Protein AF-A0A1Y3Q955-F1 (afdb_monomer_lite)

pLDDT: mean 85.43, std 15.64, range [42.66, 98.44]

Sequence (142 aa):
MGFGDDRQAALDRWVGLYRDLLNISRRMLDTAQTCPDADQLLEAMGPALSDWRRVRDQITVLEQTLRAEWGVEKATELFRLHILSILQDVQDNLSRSSAIMQTRLSETGRSIQSARDRRQATKAYSALEQDWHEAHFFDEKK

Foldseek 3Di:
DPPVVVVVVLLVVLLVLLVQLLVLLQQLLVLLVPPPALVVSVVSNVVSVVSNVVSVVVNVVSLVVCCVVVNPVVSVVSCVVRRPVSVVSSVVSNVNSVVSSVVRVVVVVVVVVVVVVVVVVVVVVVVVVVVVVPPPPPDDDD

Radius of gyration: 29.37 Å; chains: 1; bounding box: 86×24×86 Å

Structure (mmCIF, N/CA/C/O backbone):
data_AF-A0A1Y3Q955-F1
#
_entry.id   AF-A0A1Y3Q955-F1
#
loop_
_atom_site.group_PDB
_atom_site.id
_atom_site.type_symbol
_atom_site.label_atom_id
_atom_site.label_alt_id
_atom_site.label_comp_id
_atom_site.label_asym_id
_atom_site.label_entity_id
_atom_site.label_seq_id
_atom_site.pdbx_PDB_ins_code
_atom_site.Cartn_x
_atom_site.Cartn_y
_atom_site.Cartn_z
_atom_site.occupancy
_atom_site.B_iso_or_equiv
_atom_site.auth_seq_id
_atom_site.auth_comp_id
_atom_site.auth_asym_id
_atom_site.auth_atom_id
_atom_site.pdbx_PDB_model_num
ATOM 1 N N . MET A 1 1 ? -28.031 3.948 25.484 1.00 43.66 1 MET A N 1
ATOM 2 C CA . MET A 1 1 ? -27.248 2.778 25.030 1.00 43.66 1 MET A CA 1
ATOM 3 C C . MET A 1 1 ? -26.685 3.079 23.638 1.00 43.66 1 MET A C 1
ATOM 5 O O . MET A 1 1 ? -27.299 2.670 22.673 1.00 43.66 1 MET A O 1
ATOM 9 N N . GLY A 1 2 ? -25.594 3.854 23.521 1.00 54.25 2 GLY A N 1
ATOM 10 C CA . GLY A 1 2 ? -25.044 4.280 22.211 1.00 54.25 2 GLY A CA 1
ATOM 11 C C . GLY A 1 2 ? -23.531 4.079 22.027 1.00 54.25 2 GLY A C 1
ATOM 12 O O . GLY A 1 2 ? -23.030 4.162 20.920 1.00 54.25 2 GLY A O 1
ATOM 13 N N . PHE A 1 3 ? -22.793 3.737 23.088 1.00 55.91 3 PHE A N 1
ATOM 14 C CA . PHE A 1 3 ? -21.326 3.650 23.044 1.00 55.91 3 PHE A CA 1
ATOM 15 C C . PHE A 1 3 ? -20.762 2.423 22.301 1.00 55.91 3 PHE A C 1
ATOM 17 O O . PHE A 1 3 ? -19.572 2.396 21.996 1.00 55.91 3 PHE A O 1
ATOM 24 N N . GLY A 1 4 ? -21.575 1.389 22.060 1.00 66.44 4 GLY A N 1
ATOM 25 C CA . GLY A 1 4 ? -21.150 0.182 21.340 1.00 66.44 4 GLY A CA 1
ATOM 26 C C . GLY A 1 4 ? -21.099 0.388 19.826 1.00 66.44 4 GLY A C 1
ATOM 27 O O . GLY A 1 4 ? -20.1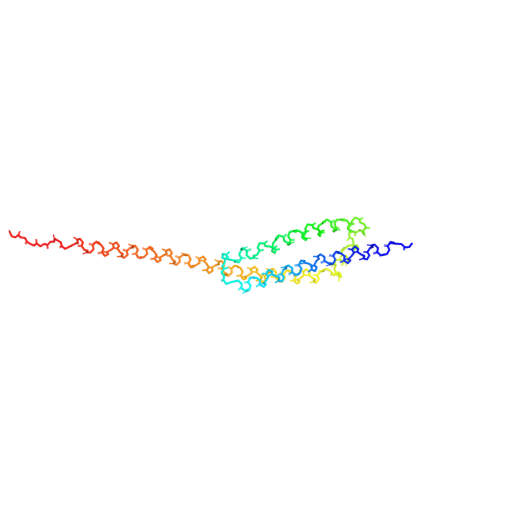12 0.013 19.195 1.00 66.44 4 GLY A O 1
ATOM 28 N N . ASP A 1 5 ? -22.118 1.049 19.273 1.00 80.12 5 ASP A N 1
ATOM 29 C CA . ASP A 1 5 ? -22.253 1.267 17.829 1.00 80.12 5 ASP A CA 1
ATOM 30 C C . ASP A 1 5 ? -21.203 2.251 17.300 1.00 80.12 5 ASP A C 1
ATOM 32 O O . ASP A 1 5 ? -20.590 1.992 16.266 1.00 80.12 5 ASP A O 1
ATO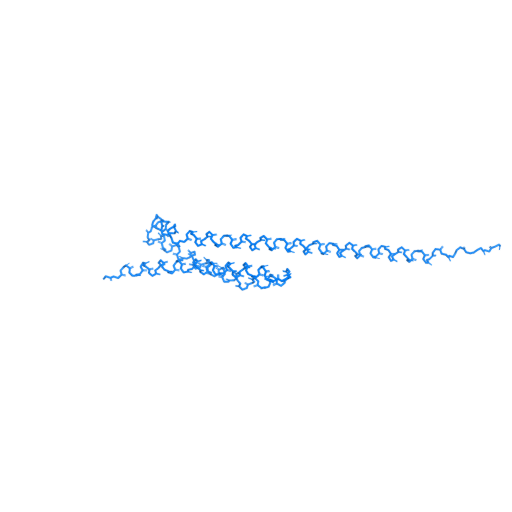M 36 N N . ASP A 1 6 ? -20.900 3.316 18.050 1.00 85.31 6 ASP A N 1
ATOM 37 C CA . ASP A 1 6 ? -19.884 4.303 17.654 1.00 85.31 6 ASP A CA 1
ATOM 38 C C . ASP A 1 6 ? -18.477 3.688 17.576 1.00 85.31 6 ASP A C 1
ATOM 40 O O . ASP A 1 6 ? -17.698 3.980 16.665 1.00 85.31 6 ASP A O 1
ATOM 44 N N . ARG A 1 7 ? -18.148 2.783 18.509 1.00 87.31 7 ARG A N 1
ATOM 45 C CA . ARG A 1 7 ? -16.849 2.092 18.523 1.00 87.31 7 ARG A CA 1
ATOM 46 C C . ARG A 1 7 ? -16.727 1.087 17.387 1.00 87.31 7 ARG A C 1
ATOM 48 O O . ARG A 1 7 ? -15.663 0.999 16.776 1.00 87.31 7 ARG A O 1
ATOM 55 N N . GLN A 1 8 ? -17.802 0.360 17.090 1.00 91.62 8 GLN A N 1
ATOM 56 C CA . GLN A 1 8 ? -17.819 -0.559 15.958 1.00 91.62 8 GLN A CA 1
ATOM 57 C C . GLN A 1 8 ? -17.689 0.204 14.635 1.00 91.62 8 GLN A C 1
ATOM 59 O O . GLN A 1 8 ? -16.850 -0.153 13.813 1.00 91.62 8 GLN A O 1
ATOM 64 N N . ALA A 1 9 ? -18.416 1.313 14.469 1.00 93.69 9 ALA A N 1
ATOM 65 C CA . ALA A 1 9 ? -18.310 2.162 13.285 1.00 93.69 9 ALA A CA 1
ATOM 66 C C . ALA A 1 9 ? -16.891 2.730 13.096 1.00 93.69 9 ALA A C 1
ATOM 68 O O . ALA A 1 9 ? -16.379 2.782 11.974 1.00 93.69 9 ALA A O 1
ATOM 69 N N . ALA A 1 10 ? -16.222 3.126 14.183 1.00 93.38 10 ALA A N 1
ATOM 70 C CA . ALA A 1 10 ? -14.843 3.600 14.130 1.00 93.38 10 ALA A CA 1
ATOM 71 C C . ALA A 1 10 ? -13.849 2.482 13.755 1.00 93.38 10 ALA A C 1
ATOM 73 O O . ALA A 1 10 ? -12.940 2.722 12.955 1.00 93.38 10 ALA A O 1
ATOM 74 N N . LEU A 1 11 ? -14.044 1.258 14.263 1.00 95.06 11 LEU A N 1
ATOM 75 C CA . LEU A 1 11 ? -13.249 0.088 13.873 1.00 95.06 11 LEU A CA 1
ATOM 76 C C . LEU A 1 11 ? -13.462 -0.268 12.397 1.00 95.06 11 LEU A C 1
ATOM 78 O O . LEU A 1 11 ? -12.488 -0.454 11.669 1.00 95.06 11 LEU A O 1
ATOM 82 N N . ASP A 1 12 ? -14.711 -0.303 11.934 1.00 96.81 12 ASP A N 1
ATOM 83 C CA . ASP A 1 12 ? -15.045 -0.605 10.540 1.00 96.81 12 ASP A CA 1
ATOM 84 C C . ASP A 1 12 ? -14.442 0.432 9.590 1.00 96.81 12 ASP A C 1
ATOM 86 O O . ASP A 1 12 ? -13.875 0.079 8.553 1.00 96.81 12 ASP A O 1
ATOM 90 N N . ARG A 1 13 ? -14.483 1.715 9.974 1.00 97.00 13 ARG A N 1
ATOM 91 C CA . ARG A 1 13 ? -13.814 2.790 9.236 1.00 97.00 13 ARG A CA 1
ATOM 92 C C . ARG A 1 13 ? -12.302 2.590 9.197 1.00 97.00 13 ARG A C 1
ATOM 94 O O . ARG A 1 13 ? -11.700 2.758 8.138 1.00 97.00 13 ARG A O 1
ATOM 101 N N . TRP A 1 14 ? -11.685 2.231 10.320 1.00 97.06 14 TRP A N 1
ATOM 102 C CA . TRP A 1 14 ? -10.243 2.007 10.397 1.00 97.06 14 TRP A CA 1
ATOM 103 C C . TRP A 1 14 ? -9.800 0.852 9.499 1.00 97.06 14 TRP A C 1
ATOM 105 O O . TRP A 1 14 ? -8.905 1.022 8.673 1.00 97.06 14 TRP A O 1
ATOM 115 N N . VAL A 1 15 ? -10.496 -0.284 9.572 1.00 97.94 15 VAL A N 1
ATOM 116 C CA . VAL A 1 15 ? -10.271 -1.437 8.690 1.00 97.94 15 VAL A CA 1
ATOM 117 C C . VAL A 1 15 ? -10.526 -1.069 7.225 1.00 97.94 15 VAL A C 1
ATOM 119 O O . VAL A 1 15 ? -9.762 -1.476 6.348 1.00 97.94 15 VAL A O 1
ATOM 122 N N . GLY A 1 16 ? -11.563 -0.275 6.949 1.00 98.19 16 GLY A N 1
ATOM 123 C CA . GLY A 1 16 ? -11.884 0.231 5.615 1.00 98.19 16 GLY A CA 1
ATOM 124 C C . GLY A 1 16 ? -10.719 0.980 4.971 1.00 98.19 16 GLY A C 1
ATOM 125 O O . GLY A 1 16 ? -10.346 0.665 3.845 1.00 98.19 16 GLY A O 1
ATOM 126 N N . LEU A 1 17 ? -10.059 1.874 5.712 1.00 98.38 17 LEU A N 1
ATOM 127 C CA . LEU A 1 17 ? -8.900 2.611 5.199 1.00 98.38 17 LEU A CA 1
ATOM 128 C C . LEU A 1 17 ? -7.720 1.693 4.841 1.00 98.38 17 LEU A C 1
ATOM 130 O O . LEU A 1 17 ? -7.040 1.912 3.839 1.00 98.38 17 LEU A O 1
ATOM 134 N N . TYR A 1 18 ? -7.480 0.631 5.613 1.00 98.31 18 TYR A N 1
ATOM 135 C CA . TYR A 1 18 ? -6.451 -0.354 5.259 1.00 98.31 18 TYR A CA 1
ATOM 136 C C . TYR A 1 18 ? -6.832 -1.188 4.035 1.00 98.31 18 TYR A C 1
ATOM 138 O O . TYR A 1 18 ? -5.969 -1.511 3.218 1.00 98.31 18 TYR A O 1
ATOM 146 N N . ARG A 1 19 ? -8.120 -1.501 3.854 1.00 98.44 19 ARG A N 1
ATOM 147 C CA . ARG A 1 19 ? -8.609 -2.133 2.617 1.00 98.44 19 ARG A CA 1
ATOM 148 C C . ARG A 1 19 ? -8.453 -1.208 1.412 1.00 98.44 19 ARG A C 1
ATOM 150 O O . ARG A 1 19 ? -8.102 -1.686 0.335 1.00 98.44 19 ARG A O 1
ATOM 157 N N . ASP A 1 20 ? -8.636 0.096 1.592 1.00 98.31 20 ASP A N 1
ATOM 158 C CA . ASP A 1 20 ? -8.371 1.079 0.543 1.00 98.31 20 ASP A CA 1
ATOM 159 C C . ASP A 1 20 ? -6.883 1.097 0.170 1.00 98.31 20 ASP A C 1
ATOM 161 O O . ASP A 1 20 ? -6.564 1.028 -1.017 1.00 98.31 20 ASP A O 1
ATOM 165 N N . LEU A 1 21 ? -5.962 1.072 1.146 1.00 97.88 21 LEU A N 1
ATOM 166 C CA . LEU A 1 21 ? -4.526 0.903 0.864 1.00 97.88 21 LEU A CA 1
ATOM 167 C C . LEU A 1 21 ? -4.232 -0.390 0.099 1.00 97.88 21 LEU A C 1
ATOM 169 O O . LEU A 1 21 ? -3.450 -0.372 -0.854 1.00 97.88 21 LEU A O 1
ATOM 173 N N . LEU A 1 22 ? -4.870 -1.501 0.472 1.00 98.19 22 LEU A N 1
ATOM 174 C CA . LEU A 1 22 ? -4.730 -2.767 -0.247 1.00 98.19 22 LEU A CA 1
ATOM 175 C C . LEU A 1 22 ? -5.174 -2.633 -1.704 1.00 98.19 22 LEU A C 1
ATOM 177 O O . LEU A 1 22 ? -4.424 -3.005 -2.606 1.00 98.19 22 LEU A O 1
ATOM 181 N N . ASN A 1 23 ? -6.334 -2.034 -1.956 1.00 98.06 23 ASN A N 1
ATOM 182 C CA . ASN A 1 23 ? -6.814 -1.790 -3.313 1.00 98.06 23 ASN A CA 1
ATOM 183 C C . ASN A 1 23 ? -5.866 -0.879 -4.101 1.00 98.06 23 ASN A C 1
ATOM 185 O O . ASN A 1 23 ? -5.563 -1.162 -5.260 1.00 98.06 23 ASN A O 1
ATOM 189 N N . ILE A 1 24 ? -5.333 0.172 -3.474 1.00 97.69 24 ILE A N 1
ATOM 190 C CA . ILE A 1 24 ? -4.352 1.058 -4.106 1.00 97.69 24 ILE A CA 1
ATOM 191 C C . ILE A 1 24 ? -3.074 0.286 -4.463 1.00 97.69 24 ILE A C 1
ATOM 193 O O . ILE A 1 24 ? -2.616 0.389 -5.599 1.00 97.69 24 ILE A O 1
ATOM 197 N N . SER A 1 25 ? -2.540 -0.532 -3.549 1.00 98.06 25 SER A N 1
ATOM 198 C CA . SER A 1 25 ? -1.340 -1.344 -3.805 1.00 98.06 25 SER A CA 1
ATOM 199 C C . SER A 1 25 ? -1.539 -2.359 -4.936 1.00 98.06 25 SER A C 1
ATOM 201 O O . SER A 1 25 ? -0.633 -2.567 -5.739 1.00 98.06 25 SER A O 1
ATOM 203 N N . ARG A 1 26 ? -2.741 -2.940 -5.059 1.00 97.75 26 ARG A N 1
ATOM 204 C CA . ARG A 1 26 ? -3.101 -3.836 -6.168 1.00 97.75 26 ARG A CA 1
ATOM 205 C C . ARG A 1 26 ? -3.105 -3.101 -7.504 1.00 97.75 26 ARG A C 1
ATOM 207 O O . ARG A 1 26 ? -2.540 -3.615 -8.460 1.00 97.75 26 ARG A O 1
ATOM 214 N N . ARG A 1 27 ? -3.672 -1.888 -7.559 1.00 95.94 27 ARG A N 1
ATOM 215 C CA . ARG A 1 27 ? -3.617 -1.039 -8.765 1.00 95.94 27 ARG A CA 1
ATOM 216 C C . ARG A 1 27 ? -2.178 -0.693 -9.137 1.00 95.94 27 ARG A C 1
ATOM 218 O O . ARG A 1 27 ? -1.828 -0.789 -10.301 1.00 95.94 27 ARG A O 1
ATOM 225 N N . MET A 1 28 ? -1.336 -0.339 -8.163 1.00 95.19 28 MET A N 1
ATOM 226 C CA . MET A 1 28 ? 0.085 -0.067 -8.420 1.00 95.19 28 MET A CA 1
ATOM 227 C C . MET A 1 28 ? 0.794 -1.290 -9.010 1.00 95.19 28 MET A C 1
ATOM 229 O O . MET A 1 28 ? 1.498 -1.167 -10.010 1.00 95.19 28 MET A O 1
ATOM 233 N N . LEU A 1 29 ? 0.576 -2.476 -8.436 1.00 95.56 29 LEU A N 1
ATOM 234 C CA . LEU A 1 29 ? 1.151 -3.712 -8.962 1.00 95.56 29 LEU A CA 1
ATOM 235 C C . LEU A 1 29 ? 0.674 -4.000 -10.393 1.00 95.56 29 LEU A C 1
ATOM 237 O O . LEU A 1 29 ? 1.498 -4.308 -11.250 1.00 95.56 29 LEU A O 1
ATOM 241 N N . ASP A 1 30 ? -0.624 -3.859 -10.656 1.00 95.25 30 ASP A N 1
ATOM 242 C CA . ASP A 1 30 ? -1.205 -4.061 -11.986 1.00 95.25 30 ASP A CA 1
ATOM 243 C C . ASP A 1 30 ? -0.632 -3.074 -13.014 1.00 95.25 30 ASP A C 1
ATOM 245 O O . ASP A 1 30 ? -0.166 -3.476 -14.079 1.00 95.25 30 ASP A O 1
ATOM 249 N N . THR A 1 31 ? -0.539 -1.788 -12.665 1.00 93.19 31 THR A N 1
ATOM 250 C CA . THR A 1 31 ? 0.116 -0.773 -13.501 1.00 93.19 31 THR A CA 1
ATOM 251 C C . THR A 1 31 ? 1.580 -1.127 -13.777 1.00 93.19 31 THR A C 1
ATOM 253 O O . THR A 1 31 ? 2.027 -1.028 -14.918 1.00 93.19 31 THR A O 1
ATOM 256 N N . ALA A 1 32 ? 2.333 -1.594 -12.776 1.00 91.88 32 ALA A N 1
ATOM 257 C CA . ALA A 1 32 ? 3.724 -2.013 -12.967 1.00 91.88 32 ALA A CA 1
ATOM 258 C C . ALA A 1 32 ? 3.855 -3.231 -13.901 1.00 91.88 32 ALA A C 1
ATOM 260 O O . ALA A 1 32 ? 4.806 -3.322 -14.686 1.00 91.88 32 ALA A O 1
ATOM 261 N N . GLN A 1 33 ? 2.905 -4.164 -13.838 1.00 92.25 33 GLN A N 1
ATOM 262 C CA . GLN A 1 33 ? 2.882 -5.360 -14.680 1.00 92.25 33 GLN A CA 1
ATOM 263 C C . GLN A 1 33 ? 2.486 -5.051 -16.126 1.00 92.25 33 GLN A C 1
ATOM 265 O O . GLN A 1 33 ? 3.091 -5.593 -17.049 1.00 92.25 33 GLN A O 1
ATOM 270 N N . THR A 1 34 ? 1.508 -4.172 -16.328 1.00 91.31 34 THR A N 1
ATOM 271 C CA . THR A 1 34 ? 0.882 -3.940 -17.638 1.00 91.31 34 THR A CA 1
ATOM 272 C C . THR A 1 34 ? 1.529 -2.821 -18.444 1.00 91.31 34 THR A C 1
ATOM 274 O O . THR A 1 34 ? 1.561 -2.902 -19.671 1.00 91.31 34 THR A O 1
ATOM 277 N N . CYS A 1 35 ? 2.067 -1.786 -17.795 1.00 85.94 35 CYS A N 1
ATOM 278 C CA . CYS A 1 35 ? 2.623 -0.638 -18.505 1.00 85.94 35 CYS A CA 1
ATOM 279 C C . CYS A 1 35 ? 3.939 -1.031 -19.194 1.00 85.94 35 CYS A C 1
ATOM 281 O O . CYS A 1 35 ? 4.845 -1.471 -18.501 1.00 85.94 35 CYS A O 1
ATOM 283 N N . PRO A 1 36 ? 4.091 -0.925 -20.523 1.00 74.62 36 PRO A N 1
ATOM 284 C CA . PRO A 1 36 ? 5.264 -1.440 -21.236 1.00 74.62 36 PRO A CA 1
ATOM 285 C C . PRO A 1 36 ? 6.506 -0.546 -21.105 1.00 74.62 36 PRO A C 1
ATOM 287 O O . PRO A 1 36 ? 7.622 -1.053 -21.188 1.00 74.62 36 PRO A O 1
ATOM 290 N N . ASP A 1 37 ? 6.318 0.749 -20.860 1.00 79.69 37 ASP A N 1
ATOM 291 C CA . ASP A 1 37 ? 7.361 1.775 -20.908 1.00 79.69 37 ASP A CA 1
ATOM 292 C C . ASP A 1 37 ? 7.613 2.372 -19.513 1.00 79.69 37 ASP A C 1
ATOM 294 O O . ASP A 1 37 ? 6.676 2.604 -18.750 1.00 79.69 37 ASP A O 1
ATOM 298 N N . ALA A 1 38 ? 8.880 2.626 -19.179 1.00 75.06 38 ALA A N 1
ATOM 299 C CA . ALA A 1 38 ? 9.277 3.255 -17.924 1.00 75.06 38 ALA A CA 1
ATOM 300 C C . ALA A 1 38 ? 8.787 4.710 -17.807 1.00 75.06 38 ALA A C 1
ATOM 302 O O . ALA A 1 38 ? 8.425 5.131 -16.706 1.00 75.06 38 ALA A O 1
ATOM 303 N N . ASP A 1 39 ? 8.719 5.452 -18.916 1.00 76.62 39 ASP A N 1
ATOM 304 C CA . ASP A 1 39 ? 8.265 6.847 -18.908 1.00 76.62 39 ASP A CA 1
ATOM 305 C C . ASP A 1 39 ? 6.751 6.924 -18.645 1.00 76.62 39 ASP A C 1
ATOM 307 O O . ASP A 1 39 ? 6.291 7.688 -17.794 1.00 76.62 39 ASP A O 1
ATOM 311 N N . GLN A 1 40 ? 5.974 6.047 -19.288 1.00 84.38 40 GLN A N 1
ATOM 312 C CA . GLN A 1 40 ? 4.521 5.951 -19.083 1.00 84.38 40 GLN A CA 1
ATOM 313 C C . GLN A 1 40 ? 4.161 5.356 -17.717 1.00 84.38 40 GLN A C 1
ATOM 315 O O . GLN A 1 40 ? 3.108 5.668 -17.159 1.00 84.38 40 GLN A O 1
ATOM 320 N N . LEU A 1 41 ? 5.036 4.521 -17.149 1.00 84.94 41 LEU A N 1
ATOM 321 C CA . LEU A 1 41 ? 4.826 3.897 -15.846 1.00 84.94 41 LEU A CA 1
ATOM 322 C C . LEU A 1 41 ? 4.733 4.938 -14.727 1.00 84.94 41 LEU A C 1
ATOM 324 O O . LEU A 1 41 ? 3.860 4.831 -13.867 1.00 84.94 41 LEU A O 1
ATOM 328 N N . LEU A 1 42 ? 5.606 5.950 -14.736 1.00 81.12 42 LEU A N 1
ATOM 329 C CA . LEU A 1 42 ? 5.601 7.008 -13.721 1.00 81.12 42 LEU A CA 1
ATOM 330 C C . LEU A 1 42 ? 4.344 7.878 -13.805 1.00 81.12 42 LEU A C 1
ATOM 332 O O . LEU A 1 42 ? 3.755 8.209 -12.775 1.00 81.12 42 LEU A O 1
ATOM 336 N N . GLU A 1 43 ? 3.906 8.206 -15.019 1.00 87.81 43 GLU A N 1
ATOM 337 C CA . GLU A 1 43 ? 2.675 8.964 -15.237 1.00 87.81 43 GLU A CA 1
ATOM 338 C C . GLU A 1 43 ? 1.443 8.162 -14.787 1.00 87.81 43 GLU A C 1
ATOM 340 O O . GLU A 1 43 ? 0.627 8.654 -14.003 1.00 87.81 43 GLU A O 1
ATOM 345 N N . ALA A 1 44 ? 1.360 6.887 -15.179 1.00 88.25 44 ALA A N 1
ATOM 346 C CA . ALA A 1 44 ? 0.267 5.989 -14.806 1.00 88.25 44 ALA A CA 1
ATOM 347 C C . ALA A 1 44 ? 0.199 5.712 -13.289 1.00 88.25 44 ALA A C 1
ATOM 349 O O . ALA A 1 44 ? -0.878 5.480 -12.739 1.00 88.25 44 ALA A O 1
ATOM 350 N N . MET A 1 45 ? 1.336 5.776 -12.592 1.00 89.81 45 MET A N 1
ATOM 351 C CA . MET A 1 45 ? 1.440 5.634 -11.134 1.00 89.81 45 MET A CA 1
ATOM 352 C C . MET A 1 45 ? 0.939 6.855 -10.353 1.00 89.81 45 MET A C 1
ATOM 354 O O . MET A 1 45 ? 0.524 6.719 -9.197 1.00 89.81 45 MET A O 1
ATOM 358 N N . GLY A 1 46 ? 0.972 8.046 -10.959 1.00 89.62 46 GLY A N 1
ATOM 359 C CA . GLY A 1 46 ? 0.680 9.322 -10.300 1.00 89.62 46 GLY A CA 1
ATOM 360 C C . GLY A 1 46 ? -0.647 9.350 -9.524 1.00 89.62 46 GLY A C 1
ATOM 361 O O . GLY A 1 46 ? -0.639 9.675 -8.330 1.00 89.62 46 GLY A O 1
ATOM 362 N N . PRO A 1 47 ? -1.783 8.958 -10.132 1.00 92.19 47 PRO A N 1
ATOM 363 C CA . PRO A 1 47 ? -3.071 8.914 -9.441 1.00 92.19 47 PRO A CA 1
ATOM 364 C C . PRO A 1 47 ? -3.070 7.982 -8.222 1.00 92.19 47 PRO A C 1
ATOM 366 O O . PRO A 1 47 ? -3.562 8.351 -7.154 1.00 92.19 47 PRO A O 1
ATOM 369 N N . ALA A 1 48 ? -2.462 6.797 -8.345 1.00 92.44 48 ALA A N 1
ATOM 370 C CA . ALA A 1 48 ? -2.402 5.826 -7.257 1.00 92.44 48 ALA A CA 1
ATOM 371 C C . ALA A 1 48 ? -1.554 6.335 -6.079 1.00 92.44 48 ALA A C 1
ATOM 373 O O . ALA A 1 48 ? -1.933 6.132 -4.927 1.00 92.44 48 ALA A O 1
ATOM 374 N N . LEU A 1 49 ? -0.445 7.032 -6.348 1.00 92.00 49 LEU A N 1
ATOM 375 C CA . LEU A 1 49 ? 0.404 7.644 -5.317 1.00 92.00 49 LEU A CA 1
ATOM 376 C C . LEU A 1 49 ? -0.305 8.789 -4.578 1.00 92.00 49 LEU A C 1
ATOM 378 O O . LEU A 1 49 ? -0.151 8.934 -3.363 1.00 92.00 49 LEU A O 1
ATOM 382 N N . SER A 1 50 ? -1.107 9.582 -5.292 1.00 94.50 50 SER A N 1
ATOM 383 C CA . SER A 1 50 ? -1.926 10.638 -4.686 1.00 94.50 50 SER A CA 1
ATOM 384 C C . SER A 1 50 ? -2.986 10.056 -3.742 1.00 94.50 50 SER A C 1
ATOM 386 O O . SER A 1 50 ? -3.086 10.464 -2.580 1.00 94.50 50 SER A O 1
ATOM 388 N N . ASP A 1 51 ? -3.713 9.031 -4.199 1.00 95.81 51 ASP A N 1
ATOM 389 C CA . ASP A 1 51 ? -4.680 8.301 -3.374 1.00 95.81 51 ASP A CA 1
ATOM 390 C C . ASP A 1 51 ? -4.024 7.662 -2.148 1.00 95.81 51 ASP A C 1
ATOM 392 O O . ASP A 1 51 ? -4.541 7.781 -1.036 1.00 95.81 51 ASP A O 1
ATOM 396 N N . TRP A 1 52 ? -2.863 7.029 -2.337 1.00 96.19 52 TRP A N 1
ATOM 397 C CA . TRP A 1 52 ? -2.089 6.424 -1.256 1.00 96.19 52 TRP A CA 1
ATOM 398 C C . TRP A 1 52 ? -1.792 7.433 -0.149 1.00 96.19 52 TRP A C 1
ATOM 400 O O . TRP A 1 52 ? -2.045 7.169 1.028 1.00 96.19 52 TRP A O 1
ATOM 410 N N . ARG A 1 53 ? -1.288 8.615 -0.526 1.00 96.50 53 ARG A N 1
ATOM 411 C CA . ARG A 1 53 ? -0.970 9.688 0.421 1.00 96.50 53 ARG A CA 1
ATOM 412 C C . ARG A 1 53 ? -2.206 10.115 1.205 1.00 96.50 53 ARG A C 1
ATOM 414 O O . ARG A 1 53 ? -2.157 10.165 2.431 1.00 96.50 53 ARG A O 1
ATOM 421 N N . ARG A 1 54 ? -3.318 10.353 0.506 1.00 97.56 54 ARG A N 1
ATOM 422 C CA . ARG A 1 54 ? -4.591 10.758 1.113 1.00 97.56 54 ARG A CA 1
ATOM 423 C C . ARG A 1 54 ? -5.085 9.735 2.138 1.00 97.56 54 ARG A C 1
ATOM 425 O O . ARG A 1 54 ? -5.444 10.121 3.247 1.00 97.56 54 ARG A O 1
ATOM 432 N N . VAL A 1 55 ? -5.091 8.449 1.789 1.00 97.69 55 VAL A N 1
ATOM 433 C CA . VAL A 1 55 ? -5.552 7.383 2.695 1.00 97.69 55 VAL A CA 1
ATOM 434 C C . VAL A 1 55 ? -4.611 7.234 3.892 1.00 97.69 55 VAL A C 1
ATOM 436 O O . VAL A 1 55 ? -5.076 7.143 5.025 1.00 97.69 55 VAL A O 1
ATOM 439 N N . ARG A 1 56 ? -3.290 7.293 3.682 1.00 97.50 56 ARG A N 1
ATOM 440 C CA . ARG A 1 56 ? -2.302 7.238 4.772 1.00 97.50 56 ARG A CA 1
ATOM 441 C C . ARG A 1 56 ? -2.491 8.373 5.783 1.00 97.50 56 ARG A C 1
ATOM 443 O O . ARG A 1 56 ? -2.399 8.147 6.990 1.00 97.50 56 ARG A O 1
ATOM 450 N N . ASP A 1 57 ? -2.755 9.585 5.306 1.00 97.19 57 ASP A N 1
ATOM 451 C CA . ASP A 1 57 ? -2.968 10.735 6.185 1.00 97.19 57 ASP A CA 1
ATOM 452 C C . ASP A 1 57 ? -4.268 10.567 6.999 1.00 97.19 57 ASP A C 1
ATOM 454 O O . ASP A 1 57 ? -4.280 10.833 8.201 1.00 97.19 57 ASP A O 1
ATOM 458 N N . GLN A 1 58 ? -5.330 10.008 6.402 1.00 97.69 58 GLN A N 1
ATOM 459 C CA . GLN A 1 58 ? -6.563 9.659 7.124 1.00 97.69 58 GLN A CA 1
ATOM 460 C C . GLN A 1 58 ? -6.347 8.570 8.182 1.00 97.69 58 GLN A C 1
ATOM 462 O O . GLN A 1 58 ? -6.869 8.695 9.290 1.00 97.69 58 GLN A O 1
ATOM 467 N N . ILE A 1 59 ? -5.563 7.532 7.867 1.00 97.38 59 ILE A N 1
ATOM 468 C CA . ILE A 1 59 ? -5.187 6.484 8.829 1.00 97.38 59 ILE A CA 1
ATOM 469 C C . ILE A 1 59 ? -4.448 7.105 10.006 1.00 97.38 59 ILE A C 1
ATOM 471 O O . ILE A 1 59 ? -4.798 6.835 11.147 1.00 97.38 59 ILE A O 1
ATOM 475 N N . THR A 1 60 ? -3.476 7.977 9.735 1.00 96.81 60 THR A N 1
ATOM 476 C CA . THR A 1 60 ? -2.662 8.616 10.778 1.00 96.81 60 THR A CA 1
ATOM 477 C C . THR A 1 60 ? -3.532 9.376 11.776 1.00 96.81 60 THR A C 1
ATOM 479 O O . THR A 1 60 ? -3.371 9.215 12.984 1.00 96.81 60 THR A O 1
ATOM 482 N N . VAL A 1 61 ? -4.477 10.180 11.280 1.00 96.75 61 VAL A N 1
ATOM 483 C CA . VAL A 1 61 ? -5.400 10.940 12.133 1.00 96.75 61 VAL A CA 1
ATOM 484 C C . VAL A 1 61 ? -6.304 10.000 12.929 1.00 96.75 61 VAL A C 1
ATOM 486 O O . VAL A 1 61 ? -6.422 10.146 14.144 1.00 96.75 61 VAL A O 1
ATOM 489 N N . LEU A 1 62 ? -6.909 9.008 12.270 1.00 95.62 62 LEU A N 1
ATOM 490 C CA . LEU A 1 62 ? -7.831 8.090 12.932 1.00 95.62 62 LEU A CA 1
ATOM 491 C C . LEU A 1 62 ? -7.125 7.238 13.995 1.00 95.62 62 LEU A C 1
ATOM 493 O O . LEU A 1 62 ? -7.648 7.086 15.091 1.00 95.62 62 LEU A O 1
AT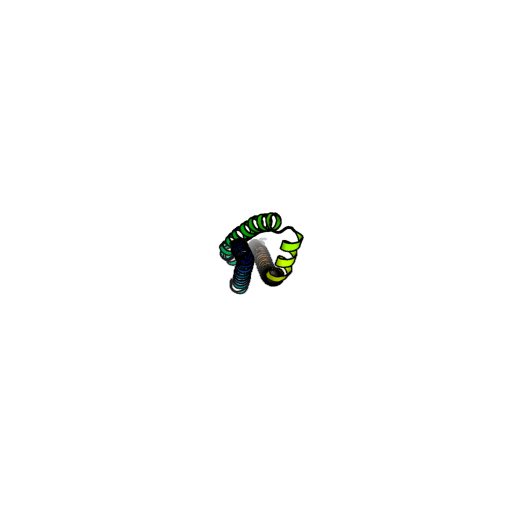OM 497 N N . GLU A 1 63 ? -5.923 6.731 13.724 1.00 95.06 63 GLU A N 1
ATOM 498 C CA . GLU A 1 63 ? -5.145 5.960 14.698 1.00 95.06 63 GLU A CA 1
ATOM 499 C C . GLU A 1 63 ? -4.808 6.761 15.952 1.00 95.06 63 GLU A C 1
ATOM 501 O O . GLU A 1 63 ? -4.839 6.212 17.054 1.00 95.06 63 GLU A O 1
ATOM 506 N N . GLN A 1 64 ? -4.494 8.051 15.807 1.00 95.06 64 GLN A N 1
ATOM 507 C CA . GLN A 1 64 ? -4.254 8.926 16.953 1.00 95.06 64 GLN A CA 1
ATOM 508 C C . GLN A 1 64 ? -5.516 9.059 17.811 1.00 95.06 64 GLN A C 1
ATOM 510 O O . GLN A 1 64 ? -5.439 8.895 19.029 1.00 95.06 64 GLN A O 1
ATOM 515 N N . THR A 1 65 ? -6.675 9.276 17.182 1.00 94.31 65 THR A N 1
ATOM 516 C CA . THR A 1 65 ? -7.971 9.329 17.873 1.00 94.31 65 THR A CA 1
ATOM 517 C C . THR A 1 65 ? -8.289 8.008 18.573 1.00 94.31 65 THR A C 1
ATOM 519 O O . THR A 1 65 ? -8.564 7.997 19.769 1.00 94.31 65 THR A O 1
ATOM 522 N N . LEU A 1 66 ? -8.164 6.877 17.875 1.00 93.50 66 LEU A N 1
ATOM 523 C CA . LEU A 1 66 ? -8.468 5.556 18.428 1.00 93.50 66 LEU A CA 1
ATOM 524 C C . LEU A 1 66 ? -7.554 5.185 19.599 1.00 93.50 66 LEU A C 1
ATOM 526 O O . LEU A 1 66 ? -8.016 4.628 20.592 1.00 93.50 66 LEU A O 1
ATOM 530 N N . ARG A 1 67 ? -6.260 5.517 19.527 1.00 94.44 67 ARG A N 1
ATOM 531 C CA . ARG A 1 67 ? -5.328 5.296 20.644 1.00 94.44 67 ARG A CA 1
ATOM 532 C C . ARG A 1 67 ? -5.663 6.169 21.851 1.00 94.44 67 ARG A C 1
ATOM 534 O O . ARG A 1 67 ? -5.503 5.699 22.975 1.00 94.44 67 ARG A O 1
ATOM 541 N N . ALA A 1 68 ? -6.121 7.402 21.632 1.00 94.69 68 ALA A N 1
ATOM 542 C CA . ALA A 1 68 ? -6.559 8.287 22.708 1.00 94.69 68 ALA A CA 1
ATOM 543 C C . ALA A 1 68 ? -7.859 7.792 23.369 1.00 94.69 68 ALA A C 1
ATOM 545 O O . ALA A 1 68 ? -7.986 7.860 24.588 1.00 94.69 68 ALA A O 1
ATOM 546 N N . GLU A 1 69 ? -8.800 7.259 22.586 1.00 93.56 69 GLU A N 1
ATOM 547 C CA . GLU A 1 69 ? -10.106 6.806 23.081 1.00 93.56 69 GLU A CA 1
ATOM 548 C C . GLU A 1 69 ? -10.091 5.400 23.695 1.00 93.56 69 GLU A C 1
ATOM 550 O O . GLU A 1 69 ? -10.795 5.141 24.674 1.00 93.56 69 GLU A O 1
ATOM 555 N N . TRP A 1 70 ? -9.346 4.465 23.103 1.00 92.81 70 TRP A N 1
ATOM 556 C CA . TRP A 1 70 ? -9.357 3.047 23.493 1.00 92.81 70 TRP A CA 1
ATOM 557 C C . TRP A 1 70 ? -8.121 2.629 24.288 1.00 92.81 70 TRP A C 1
ATOM 559 O O . TRP A 1 70 ? -8.112 1.550 24.881 1.00 92.81 70 TRP A O 1
ATOM 569 N N . GLY A 1 71 ? -7.084 3.467 24.314 1.00 94.62 71 GLY A N 1
ATOM 570 C CA . GLY A 1 71 ? -5.779 3.131 24.869 1.00 94.62 71 GLY A CA 1
ATOM 571 C C . GLY A 1 71 ? -4.903 2.341 23.891 1.00 94.62 71 GLY A C 1
ATOM 572 O O . GLY A 1 71 ? -5.373 1.656 22.978 1.00 94.62 71 GLY A O 1
ATOM 573 N N . VAL A 1 72 ? -3.587 2.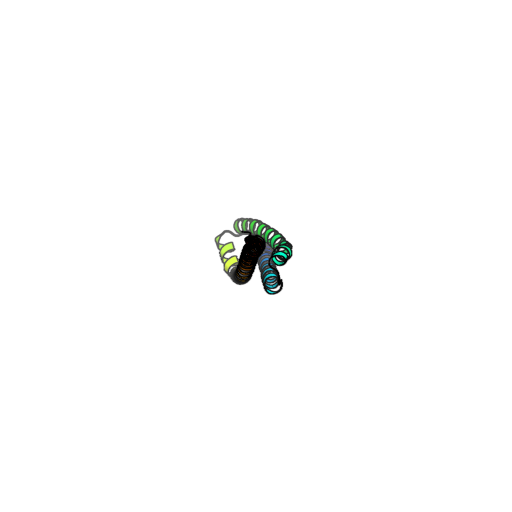433 24.096 1.00 94.12 72 VAL A N 1
ATOM 574 C CA . VAL A 1 72 ? -2.575 1.854 23.195 1.00 94.12 72 VAL A CA 1
ATOM 575 C C . VAL A 1 72 ? -2.676 0.330 23.117 1.00 94.12 72 VAL A C 1
ATOM 577 O O . VAL A 1 72 ? -2.591 -0.227 22.024 1.00 94.12 72 VAL A O 1
ATOM 580 N N . GLU A 1 73 ? -2.887 -0.350 24.245 1.00 95.81 73 GLU A N 1
ATOM 581 C CA . GLU A 1 73 ? -2.972 -1.816 24.294 1.00 95.81 73 GLU A CA 1
ATOM 582 C C . GLU A 1 73 ? -4.153 -2.337 23.473 1.00 95.81 73 GLU A C 1
ATOM 584 O O . GLU A 1 73 ? -3.975 -3.204 22.616 1.00 95.81 73 GLU A O 1
ATOM 589 N N . LYS A 1 74 ? -5.344 -1.749 23.657 1.00 94.00 74 LYS A N 1
ATOM 590 C CA . LYS A 1 74 ? -6.540 -2.182 22.930 1.00 94.00 74 LYS A CA 1
ATOM 591 C C . LYS A 1 74 ? -6.443 -1.887 21.438 1.00 94.00 74 LYS A C 1
ATOM 593 O O . LYS A 1 74 ? -6.787 -2.744 20.626 1.00 94.00 74 LYS A O 1
ATOM 598 N N . ALA A 1 75 ? -5.943 -0.707 21.070 1.00 92.62 75 ALA A N 1
ATOM 599 C CA . ALA A 1 75 ? -5.696 -0.371 19.671 1.00 92.62 75 ALA A CA 1
ATOM 600 C C . ALA A 1 75 ? -4.698 -1.351 19.027 1.00 92.62 75 ALA A C 1
ATOM 602 O O . ALA A 1 75 ? -4.918 -1.806 17.908 1.00 92.62 75 ALA A O 1
ATOM 603 N N . THR A 1 76 ? -3.643 -1.740 19.750 1.00 94.94 76 THR A N 1
ATOM 604 C CA . THR A 1 76 ? -2.642 -2.706 19.267 1.00 94.94 76 THR A CA 1
ATOM 605 C C . THR A 1 76 ? -3.242 -4.098 19.067 1.00 94.94 76 THR A C 1
ATOM 607 O O . THR A 1 76 ? -2.976 -4.743 18.053 1.00 94.94 76 THR A O 1
ATOM 610 N N . GLU A 1 77 ? -4.078 -4.562 19.997 1.00 97.31 77 GLU A N 1
ATOM 611 C CA . GLU A 1 77 ? -4.788 -5.838 19.870 1.00 97.31 77 GLU A CA 1
ATOM 612 C C . GLU A 1 77 ? -5.696 -5.849 18.630 1.00 97.31 77 GLU A C 1
ATOM 614 O O . GLU A 1 77 ? -5.600 -6.751 17.797 1.00 97.31 77 GLU A O 1
ATOM 619 N N . LEU A 1 78 ? -6.529 -4.814 18.466 1.00 94.69 78 LEU A N 1
ATOM 620 C CA . LEU A 1 78 ? -7.447 -4.687 17.330 1.00 94.69 78 LEU A CA 1
ATOM 621 C C . LEU A 1 78 ? -6.702 -4.578 15.996 1.00 94.69 78 LEU A C 1
ATOM 623 O O . LEU A 1 78 ? -7.099 -5.212 15.018 1.00 94.69 78 LEU A O 1
ATOM 627 N N . PHE A 1 79 ? -5.584 -3.851 15.966 1.00 95.31 79 PHE A N 1
ATOM 628 C CA . PHE A 1 79 ? -4.701 -3.809 14.805 1.00 95.31 79 PHE A CA 1
ATOM 629 C C . PHE A 1 79 ? -4.225 -5.213 14.423 1.00 95.31 79 PHE A C 1
ATOM 631 O O . PHE A 1 79 ? -4.304 -5.619 13.261 1.00 95.31 79 PHE A O 1
ATOM 638 N N . ARG A 1 80 ? -3.765 -5.988 15.412 1.00 96.81 80 ARG A N 1
ATOM 639 C CA . ARG A 1 80 ? -3.268 -7.347 15.188 1.00 96.81 80 ARG A CA 1
ATOM 640 C C . ARG A 1 80 ? -4.351 -8.284 14.661 1.00 96.81 80 ARG A C 1
ATOM 642 O O . ARG A 1 80 ? -4.047 -9.136 13.833 1.00 96.81 80 ARG A O 1
ATOM 649 N N . LEU A 1 81 ? -5.582 -8.134 15.146 1.00 97.25 81 LEU A N 1
ATOM 650 C CA . LEU A 1 81 ? -6.715 -8.981 14.773 1.00 97.25 81 LEU A CA 1
ATOM 651 C C . LEU A 1 81 ? -7.283 -8.651 13.389 1.00 97.25 81 LEU A C 1
ATOM 653 O O . LEU A 1 81 ? -7.664 -9.566 12.663 1.00 97.25 81 LEU A O 1
ATOM 657 N N . HIS A 1 82 ? -7.354 -7.369 13.022 1.00 95.94 82 HIS A N 1
ATOM 658 C CA . HIS A 1 82 ? -8.129 -6.940 11.852 1.00 95.94 82 HIS A CA 1
ATOM 659 C C . HIS A 1 82 ? -7.303 -6.347 10.710 1.00 95.94 82 HIS A C 1
ATOM 661 O O . HIS A 1 82 ? -7.767 -6.345 9.572 1.00 95.94 82 HIS A O 1
ATOM 667 N N . ILE A 1 83 ? -6.111 -5.819 10.997 1.00 97.38 83 ILE A N 1
ATOM 668 C CA . ILE A 1 83 ? -5.350 -4.994 10.048 1.00 97.38 83 ILE A CA 1
ATOM 669 C C . ILE A 1 83 ? -4.037 -5.655 9.633 1.00 97.38 83 ILE A C 1
ATOM 671 O O . ILE A 1 83 ? -3.630 -5.516 8.482 1.00 97.38 83 ILE A O 1
ATOM 675 N N . LEU A 1 84 ? -3.381 -6.395 10.531 1.00 96.94 84 LEU A N 1
ATOM 676 C CA . LEU A 1 84 ? -2.039 -6.928 10.285 1.00 96.94 84 LEU A CA 1
ATOM 677 C C . LEU A 1 84 ? -1.938 -7.750 8.989 1.00 96.94 84 LEU A C 1
ATOM 679 O O . LEU A 1 84 ? -1.002 -7.539 8.223 1.00 96.94 84 LEU A O 1
ATOM 683 N N . SER A 1 85 ? -2.901 -8.632 8.714 1.00 97.56 85 SER A N 1
ATOM 684 C CA . SER A 1 85 ? -2.908 -9.430 7.477 1.00 97.56 85 SER A CA 1
ATOM 685 C C . SER A 1 85 ? -3.081 -8.569 6.224 1.00 97.56 85 SER A C 1
ATOM 687 O O . SER A 1 85 ? -2.383 -8.767 5.236 1.00 97.56 85 SER A O 1
ATOM 689 N N . ILE A 1 86 ? -3.949 -7.554 6.278 1.00 98.06 86 ILE A N 1
ATOM 690 C CA . ILE A 1 86 ? -4.145 -6.600 5.178 1.00 98.06 86 ILE A CA 1
ATOM 691 C C . ILE A 1 86 ? -2.834 -5.861 4.890 1.00 98.06 86 ILE A C 1
ATOM 693 O O . ILE A 1 86 ? -2.466 -5.668 3.733 1.00 98.06 86 ILE A O 1
ATOM 697 N N . LEU A 1 87 ? -2.116 -5.458 5.941 1.00 96.69 87 LEU A N 1
ATOM 698 C CA . LEU A 1 87 ? -0.851 -4.747 5.798 1.00 96.69 87 LEU A CA 1
ATOM 699 C C . LEU A 1 87 ? 0.261 -5.638 5.222 1.00 96.69 87 LEU A C 1
ATOM 701 O O . LEU A 1 87 ? 1.087 -5.144 4.456 1.00 96.69 87 LEU A O 1
ATOM 705 N N . GLN A 1 88 ? 0.265 -6.933 5.545 1.00 98.06 88 GLN A N 1
ATOM 706 C CA . GLN A 1 88 ? 1.173 -7.907 4.930 1.00 98.06 88 GLN A CA 1
ATOM 707 C C . GLN A 1 88 ? 0.924 -8.011 3.418 1.00 98.06 88 GLN A C 1
ATOM 709 O O . GLN A 1 88 ? 1.861 -7.847 2.639 1.00 98.06 88 GLN A O 1
ATOM 714 N N . ASP A 1 89 ? -0.335 -8.140 2.989 1.00 98.12 89 ASP A N 1
ATOM 715 C CA . ASP A 1 89 ? -0.685 -8.173 1.560 1.00 98.12 89 ASP A CA 1
ATOM 716 C C . ASP A 1 89 ? -0.298 -6.870 0.834 1.00 98.12 89 ASP A C 1
ATOM 718 O O . ASP A 1 89 ? 0.181 -6.880 -0.304 1.00 98.12 89 ASP A O 1
ATOM 722 N N . VAL A 1 90 ? -0.498 -5.723 1.491 1.00 98.00 90 VAL A N 1
ATOM 723 C CA . VAL A 1 90 ? -0.062 -4.413 0.988 1.00 98.00 90 VAL A CA 1
ATOM 724 C C . VAL A 1 90 ? 1.453 -4.394 0.777 1.00 98.00 90 VAL A C 1
ATOM 726 O O . VAL A 1 90 ? 1.923 -3.969 -0.281 1.00 98.00 90 VAL A O 1
ATOM 729 N N . GLN A 1 91 ? 2.221 -4.856 1.765 1.00 97.62 91 GLN A N 1
ATOM 730 C CA . GLN A 1 91 ? 3.680 -4.900 1.702 1.00 97.62 91 GLN A CA 1
ATOM 731 C C . GLN A 1 91 ? 4.170 -5.813 0.572 1.00 97.62 91 GLN A C 1
ATOM 733 O O . GLN A 1 91 ? 5.096 -5.440 -0.157 1.00 97.62 91 GLN A O 1
ATOM 738 N N . ASP A 1 92 ? 3.532 -6.965 0.379 1.00 98.19 92 ASP A N 1
ATOM 739 C CA . ASP A 1 92 ? 3.864 -7.896 -0.698 1.00 98.19 92 ASP A CA 1
ATOM 740 C C . ASP A 1 92 ? 3.606 -7.279 -2.078 1.00 98.19 92 ASP A C 1
ATOM 742 O O . ASP A 1 92 ? 4.466 -7.343 -2.964 1.00 98.19 92 ASP A O 1
ATOM 746 N N . ASN A 1 93 ? 2.466 -6.605 -2.262 1.00 97.81 93 ASN A N 1
ATOM 747 C CA . ASN A 1 93 ? 2.154 -5.914 -3.517 1.00 97.81 93 ASN A CA 1
ATOM 748 C C . ASN A 1 93 ? 3.171 -4.812 -3.829 1.00 97.81 93 ASN A C 1
ATOM 750 O O . ASN A 1 93 ? 3.664 -4.729 -4.957 1.00 97.81 93 ASN A O 1
ATOM 754 N N . LEU A 1 94 ? 3.520 -3.989 -2.836 1.00 95.38 94 LEU A N 1
ATOM 755 C CA . LEU A 1 94 ? 4.507 -2.922 -3.005 1.00 95.38 94 LEU A CA 1
ATOM 756 C C . LEU A 1 94 ? 5.902 -3.472 -3.305 1.00 95.38 94 LEU A C 1
ATOM 758 O O . LEU A 1 94 ? 6.591 -2.942 -4.176 1.00 95.38 94 LEU A O 1
ATOM 762 N N . SER A 1 95 ? 6.307 -4.552 -2.635 1.00 97.06 95 SER A N 1
ATOM 763 C CA . SER A 1 95 ? 7.605 -5.196 -2.863 1.00 97.06 95 SER A CA 1
ATOM 764 C C . SER A 1 95 ? 7.710 -5.730 -4.292 1.00 97.06 95 SER A C 1
ATOM 766 O O . SER A 1 95 ? 8.697 -5.476 -4.984 1.00 97.06 95 SER A O 1
ATOM 768 N N . ARG A 1 96 ? 6.656 -6.397 -4.779 1.00 96.69 96 ARG A N 1
ATOM 769 C CA . ARG A 1 96 ? 6.582 -6.898 -6.159 1.00 96.69 96 ARG A CA 1
ATOM 770 C C . ARG A 1 96 ? 6.551 -5.765 -7.183 1.00 96.69 96 ARG A C 1
ATOM 772 O O . ARG A 1 96 ? 7.279 -5.823 -8.170 1.00 96.69 96 ARG A O 1
ATOM 779 N N . SER A 1 97 ? 5.756 -4.724 -6.936 1.00 93.81 97 SER A N 1
ATOM 780 C CA . SER A 1 97 ? 5.688 -3.542 -7.803 1.00 93.81 97 SER A CA 1
ATOM 781 C C . SER A 1 97 ? 7.049 -2.845 -7.904 1.00 93.81 97 SER A C 1
ATOM 783 O O . SER A 1 97 ? 7.486 -2.497 -8.999 1.00 93.81 97 SER A O 1
ATOM 785 N N . SER A 1 98 ? 7.744 -2.683 -6.775 1.00 91.75 98 SER A N 1
ATOM 786 C CA . SER A 1 98 ? 9.075 -2.073 -6.708 1.00 91.75 98 SER A CA 1
ATOM 787 C C . SER A 1 98 ? 10.116 -2.884 -7.481 1.00 91.75 98 SER A C 1
ATOM 789 O O . SER A 1 98 ? 10.871 -2.319 -8.272 1.00 91.75 98 SER A O 1
ATOM 791 N N . ALA A 1 99 ? 10.114 -4.213 -7.333 1.00 93.56 99 ALA A N 1
ATOM 792 C CA . ALA A 1 99 ? 11.015 -5.086 -8.083 1.00 93.56 99 ALA A CA 1
ATOM 793 C C . ALA A 1 99 ? 10.832 -4.921 -9.603 1.00 93.56 99 ALA A C 1
ATOM 795 O O . ALA A 1 99 ? 11.810 -4.748 -10.327 1.00 93.56 99 ALA A O 1
ATOM 796 N N . ILE A 1 100 ? 9.581 -4.883 -10.080 1.00 91.31 100 ILE A N 1
ATOM 797 C CA . ILE A 1 100 ? 9.276 -4.685 -11.505 1.00 91.31 100 ILE A CA 1
ATOM 798 C C . ILE A 1 100 ? 9.777 -3.319 -11.996 1.00 91.31 100 ILE A C 1
ATOM 800 O O . ILE A 1 100 ? 10.416 -3.234 -13.047 1.00 91.31 100 ILE A O 1
ATOM 804 N N . MET A 1 101 ? 9.528 -2.248 -11.236 1.00 87.88 101 MET A N 1
ATOM 805 C CA . MET A 1 101 ? 10.021 -0.908 -11.577 1.00 87.88 101 MET A CA 1
ATOM 806 C C . MET A 1 101 ? 11.545 -0.860 -11.671 1.00 87.88 101 MET A C 1
ATOM 808 O O . MET A 1 101 ? 12.082 -0.304 -12.626 1.00 87.88 101 MET A O 1
ATOM 812 N N . GLN A 1 102 ? 12.250 -1.448 -10.700 1.00 88.38 102 GLN A N 1
ATOM 813 C CA . GLN A 1 102 ? 13.714 -1.461 -10.674 1.00 88.38 102 GLN A CA 1
ATOM 814 C C . GLN A 1 102 ? 14.298 -2.180 -11.891 1.00 88.38 102 GLN A C 1
ATOM 816 O O . GLN A 1 102 ? 15.250 -1.682 -12.500 1.00 88.38 102 GLN A O 1
ATOM 821 N N . THR A 1 103 ? 13.710 -3.312 -12.287 1.00 89.19 103 THR A N 1
ATOM 822 C CA . THR A 1 103 ? 14.109 -4.031 -13.502 1.00 89.19 103 THR A CA 1
ATOM 823 C C . THR A 1 103 ? 13.939 -3.154 -14.744 1.00 89.19 103 THR A C 1
ATOM 825 O O . THR A 1 103 ? 14.897 -2.986 -15.502 1.00 89.19 103 THR A O 1
ATOM 828 N N . ARG A 1 104 ? 12.777 -2.510 -14.910 1.00 84.00 104 ARG A N 1
ATOM 829 C CA . ARG A 1 104 ? 12.483 -1.651 -16.074 1.00 84.00 104 ARG A CA 1
ATOM 830 C C . ARG A 1 104 ? 13.378 -0.415 -16.150 1.00 84.00 104 ARG A C 1
ATOM 832 O O . ARG A 1 104 ? 13.894 -0.082 -17.217 1.00 84.00 104 ARG A O 1
ATOM 839 N N . LEU A 1 105 ? 13.613 0.252 -15.021 1.00 83.56 105 LEU A N 1
ATOM 840 C CA . LEU A 1 105 ? 14.524 1.399 -14.953 1.00 83.56 105 LEU A CA 1
ATOM 841 C C . LEU A 1 105 ? 15.959 0.988 -15.314 1.00 83.56 105 LEU A C 1
ATOM 843 O O . LEU A 1 105 ? 16.647 1.702 -16.043 1.00 83.56 105 LEU A O 1
ATOM 847 N N . SER A 1 106 ? 16.392 -0.198 -14.880 1.00 86.31 106 SER A N 1
ATOM 848 C CA . SER A 1 106 ? 17.713 -0.741 -15.219 1.00 86.31 106 SER A CA 1
ATOM 849 C C . SER A 1 106 ? 17.842 -1.084 -16.710 1.00 86.31 106 SER A C 1
ATOM 851 O O . SER A 1 106 ? 18.883 -0.844 -17.323 1.00 86.31 106 SER A O 1
ATOM 853 N N . GLU A 1 107 ? 16.798 -1.638 -17.326 1.00 85.62 107 GLU A N 1
ATOM 854 C CA . GLU A 1 107 ? 16.736 -1.896 -18.774 1.00 85.62 107 GLU A CA 1
ATOM 855 C C . GLU A 1 107 ? 16.766 -0.608 -19.597 1.00 85.62 107 GLU A C 1
ATOM 857 O O . GLU A 1 107 ? 17.513 -0.510 -20.577 1.00 85.62 107 GLU A O 1
ATOM 862 N N . THR A 1 108 ? 16.024 0.404 -19.153 1.00 84.31 108 THR A N 1
ATOM 863 C CA . THR A 1 108 ? 16.004 1.732 -19.773 1.00 84.31 108 THR A CA 1
ATOM 864 C C . THR A 1 108 ? 17.386 2.383 -19.694 1.00 84.31 108 THR A C 1
ATOM 866 O O . THR A 1 108 ? 17.922 2.826 -20.711 1.00 84.31 108 THR A O 1
ATOM 869 N N . GLY A 1 109 ? 18.038 2.342 -18.525 1.00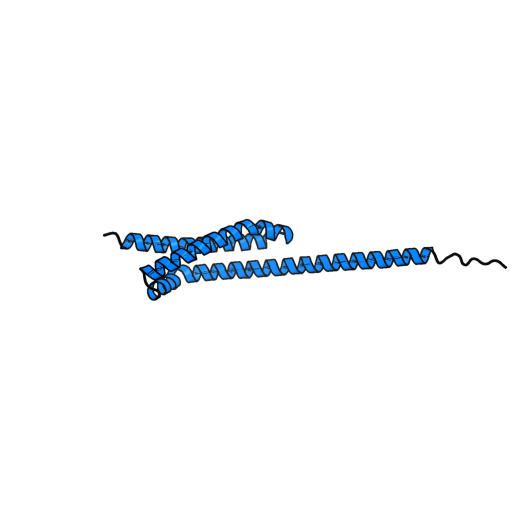 82.00 109 GLY A N 1
ATOM 870 C CA . GLY A 1 109 ? 19.401 2.852 -18.344 1.00 82.00 109 GLY A CA 1
ATOM 871 C C . GLY A 1 109 ? 20.431 2.167 -19.253 1.00 82.00 109 GLY A C 1
ATOM 872 O O . GLY A 1 109 ? 21.230 2.843 -19.905 1.00 82.00 109 GLY A O 1
ATOM 873 N N . ARG A 1 110 ? 20.372 0.832 -19.377 1.00 84.94 110 ARG A N 1
ATOM 874 C CA . ARG A 1 110 ? 21.231 0.073 -20.309 1.00 84.94 110 ARG A CA 1
ATOM 875 C C . ARG A 1 110 ? 20.982 0.453 -21.769 1.00 84.94 110 ARG A C 1
ATOM 877 O O . ARG A 1 110 ? 21.934 0.576 -22.540 1.00 84.94 110 ARG A O 1
ATOM 884 N N . SER A 1 111 ? 19.724 0.674 -22.145 1.00 81.62 111 SER A N 1
ATOM 885 C CA . SER A 1 111 ? 19.350 1.075 -23.506 1.00 81.62 111 SER A CA 1
ATOM 886 C C . SER A 1 111 ? 19.883 2.466 -23.858 1.00 81.62 111 SER A C 1
ATOM 888 O O . SER A 1 111 ? 20.442 2.650 -24.941 1.00 81.62 111 SER A O 1
ATOM 890 N N . ILE A 1 112 ? 19.805 3.421 -22.925 1.00 82.81 112 ILE A N 1
ATOM 891 C CA . ILE A 1 112 ? 20.370 4.771 -23.085 1.00 82.81 112 ILE A CA 1
ATOM 892 C C . ILE A 1 112 ? 21.891 4.708 -23.257 1.00 82.81 112 ILE A C 1
ATOM 894 O O . ILE A 1 112 ? 22.432 5.342 -24.167 1.00 82.81 112 ILE A O 1
ATOM 898 N N . GLN A 1 113 ? 22.580 3.918 -22.428 1.00 82.62 113 GLN A N 1
ATOM 899 C CA . GLN A 1 113 ? 24.029 3.751 -22.534 1.00 82.62 113 GLN A CA 1
ATOM 900 C C . GLN A 1 113 ? 24.421 3.142 -23.889 1.00 82.62 113 GLN A C 1
ATOM 902 O O . GLN A 1 113 ? 25.251 3.710 -24.594 1.00 82.62 113 GLN A O 1
ATOM 907 N N . SER A 1 114 ? 23.748 2.069 -24.322 1.00 81.00 114 SER A N 1
ATOM 908 C CA . SER A 1 114 ? 23.995 1.455 -25.635 1.00 81.00 114 SER A CA 1
ATOM 909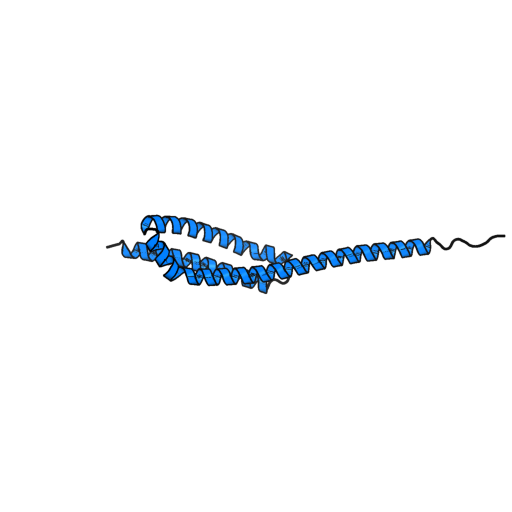 C C . SER A 1 114 ? 23.758 2.433 -26.793 1.00 81.00 114 SER A C 1
ATOM 911 O O . SER A 1 114 ? 24.527 2.455 -27.755 1.00 81.00 114 SER A O 1
ATOM 913 N N . ALA A 1 115 ? 22.719 3.270 -26.714 1.00 80.75 115 ALA A N 1
ATOM 914 C CA . ALA A 1 115 ? 22.447 4.289 -27.724 1.00 80.75 115 ALA A CA 1
ATOM 915 C C . ALA A 1 115 ? 23.541 5.371 -27.765 1.00 80.75 115 ALA A C 1
ATOM 917 O O . ALA A 1 115 ? 23.921 5.827 -28.848 1.00 80.75 115 ALA A O 1
ATOM 918 N N . ARG A 1 116 ? 24.075 5.768 -26.603 1.00 80.44 116 ARG A N 1
ATOM 919 C CA . ARG A 1 116 ? 25.205 6.700 -26.500 1.00 80.44 116 ARG A CA 1
ATOM 920 C C . ARG A 1 116 ? 26.475 6.104 -27.103 1.00 80.44 116 ARG A C 1
ATOM 922 O O . ARG A 1 116 ? 27.108 6.773 -27.920 1.00 80.44 116 ARG A O 1
ATOM 929 N N . ASP A 1 117 ? 26.797 4.863 -26.756 1.00 83.50 117 ASP A N 1
ATOM 930 C CA . ASP A 1 117 ? 27.988 4.164 -27.245 1.00 83.50 117 ASP A CA 1
ATOM 931 C C . ASP A 1 117 ? 27.923 3.979 -28.766 1.00 83.50 117 ASP A C 1
ATOM 933 O O . ASP A 1 117 ? 28.891 4.270 -29.466 1.00 83.50 117 ASP A O 1
ATOM 937 N N . ARG A 1 118 ? 26.750 3.619 -29.314 1.00 78.56 118 ARG A N 1
ATOM 938 C CA . ARG A 1 118 ? 26.538 3.567 -30.772 1.00 78.56 118 ARG A CA 1
ATOM 939 C C . ARG A 1 118 ? 26.759 4.917 -31.436 1.00 78.56 118 ARG A C 1
ATOM 941 O O . ARG A 1 118 ? 27.457 4.977 -32.437 1.00 78.56 118 ARG A O 1
ATOM 948 N N . ARG A 1 119 ? 26.216 6.010 -30.887 1.00 77.94 119 ARG A N 1
ATOM 949 C CA . ARG A 1 119 ? 26.438 7.357 -31.446 1.00 77.94 119 ARG A CA 1
ATOM 950 C C . ARG A 1 119 ? 27.915 7.748 -31.427 1.00 77.94 119 ARG A C 1
ATOM 952 O O . ARG A 1 119 ? 28.371 8.393 -32.365 1.00 77.94 119 ARG A O 1
ATOM 959 N N . GLN A 1 120 ? 28.650 7.388 -30.376 1.00 78.56 120 GLN A N 1
ATOM 960 C CA . GLN A 1 120 ? 30.092 7.627 -30.302 1.00 78.56 120 GLN A CA 1
ATOM 961 C C . GLN A 1 120 ? 30.856 6.782 -31.324 1.00 78.56 120 GLN A C 1
ATOM 963 O O . GLN A 1 120 ? 31.682 7.332 -32.046 1.00 78.56 120 GLN A O 1
ATOM 968 N N . ALA A 1 121 ? 30.532 5.494 -31.446 1.00 75.00 121 ALA A N 1
ATOM 969 C CA . ALA A 1 121 ? 31.127 4.611 -32.442 1.00 75.00 121 ALA A CA 1
ATOM 970 C C . ALA A 1 121 ? 30.851 5.108 -33.868 1.00 75.00 121 ALA A C 1
ATOM 972 O O . ALA A 1 121 ? 31.789 5.282 -34.636 1.00 75.00 121 ALA A O 1
ATOM 973 N N . THR A 1 122 ? 29.599 5.428 -34.214 1.00 79.00 122 THR A N 1
ATOM 974 C CA . THR A 1 122 ? 29.246 5.974 -35.534 1.00 79.00 122 THR A CA 1
ATOM 975 C C . THR A 1 122 ? 30.005 7.263 -35.834 1.00 79.00 122 THR A C 1
ATOM 977 O O . THR A 1 122 ? 30.526 7.393 -36.932 1.00 79.00 122 THR A O 1
ATOM 980 N N . LYS A 1 123 ? 30.134 8.182 -34.864 1.00 74.31 123 LYS A N 1
ATOM 981 C CA . LYS A 1 123 ? 30.936 9.405 -35.034 1.00 74.31 123 LYS A CA 1
ATOM 982 C C . LYS A 1 123 ? 32.422 9.114 -35.252 1.00 74.31 123 LYS A C 1
ATOM 984 O O . LYS A 1 123 ? 33.047 9.782 -36.065 1.00 74.31 123 LYS A O 1
ATOM 989 N N . ALA A 1 124 ? 32.983 8.146 -34.529 1.00 70.00 124 ALA A N 1
ATOM 990 C CA . ALA A 1 124 ? 34.382 7.756 -34.679 1.00 70.00 124 ALA A CA 1
ATOM 991 C C . ALA A 1 124 ? 34.647 7.117 -36.052 1.00 70.00 124 ALA A C 1
ATOM 993 O O . ALA A 1 124 ? 35.616 7.477 -36.711 1.00 70.00 124 ALA A O 1
ATOM 994 N N . TYR A 1 125 ? 33.761 6.231 -36.516 1.00 65.12 125 TYR A N 1
ATOM 995 C CA . TYR A 1 125 ? 33.876 5.606 -37.837 1.00 65.12 125 TYR A CA 1
ATOM 996 C C . TYR A 1 125 ? 33.636 6.597 -38.983 1.00 65.12 125 TYR A C 1
ATOM 998 O O . TYR A 1 125 ? 34.395 6.582 -39.943 1.00 65.12 125 TYR A O 1
ATOM 1006 N N . SER A 1 126 ? 32.668 7.513 -38.867 1.00 67.50 126 SER A N 1
ATOM 1007 C CA . SER A 1 126 ? 32.462 8.554 -39.885 1.00 67.50 126 SER A CA 1
ATOM 1008 C C . SER A 1 126 ? 33.622 9.553 -39.956 1.00 67.50 126 SER A C 1
ATOM 1010 O O . SER A 1 126 ? 33.933 10.050 -41.032 1.00 67.50 126 SER A O 1
ATOM 1012 N N . ALA A 1 127 ? 34.263 9.855 -38.820 1.00 60.25 127 ALA A N 1
ATOM 1013 C CA . ALA A 1 127 ? 35.454 10.705 -38.788 1.00 60.25 127 ALA A CA 1
ATOM 1014 C C . ALA A 1 127 ? 36.665 10.003 -39.427 1.00 60.25 127 ALA A C 1
ATOM 1016 O O . ALA A 1 127 ? 37.402 10.624 -40.182 1.00 60.25 127 ALA A O 1
ATOM 1017 N N . LEU A 1 128 ? 36.823 8.695 -39.194 1.00 58.72 128 LEU A N 1
ATOM 1018 C CA . LEU A 1 128 ? 37.843 7.884 -39.862 1.00 58.72 128 LEU A CA 1
ATOM 1019 C C . LEU A 1 128 ? 37.607 7.799 -41.380 1.00 58.72 128 LEU A C 1
ATOM 1021 O O . LEU A 1 128 ? 38.554 7.946 -42.139 1.00 58.72 128 LEU A O 1
ATOM 1025 N N . GLU A 1 129 ? 36.369 7.612 -41.848 1.00 54.03 129 GLU A N 1
ATOM 1026 C CA . GLU A 1 129 ? 36.061 7.611 -43.290 1.00 54.03 129 GLU A CA 1
ATOM 1027 C C . GLU A 1 129 ? 36.336 8.970 -43.964 1.00 54.03 129 GLU A C 1
ATOM 1029 O O . GLU A 1 129 ? 36.748 8.999 -45.123 1.00 54.03 129 GLU A O 1
ATOM 1034 N N . GLN A 1 130 ? 36.174 10.093 -43.252 1.00 52.91 130 GLN A N 1
ATOM 1035 C CA . GLN A 1 130 ? 36.553 11.419 -43.761 1.00 52.91 130 GLN A CA 1
ATOM 1036 C C . GLN A 1 130 ? 38.076 11.596 -43.871 1.00 52.91 130 GLN A C 1
ATOM 1038 O O . GLN A 1 130 ? 38.543 12.067 -44.908 1.00 52.91 130 GLN A O 1
ATOM 1043 N N . ASP A 1 131 ? 38.850 11.144 -42.879 1.00 50.78 131 ASP A N 1
ATOM 1044 C CA . ASP A 1 131 ? 40.323 11.192 -42.921 1.00 50.78 131 ASP A CA 1
ATOM 1045 C C . ASP A 1 131 ? 40.912 10.302 -44.036 1.00 50.78 131 ASP A C 1
ATOM 1047 O O . ASP A 1 131 ? 41.925 10.644 -44.649 1.00 50.78 131 ASP A O 1
ATOM 1051 N N . TRP A 1 132 ? 40.265 9.178 -44.367 1.00 50.28 132 TRP A N 1
ATOM 1052 C CA . TRP A 1 132 ? 40.684 8.317 -45.484 1.00 50.28 132 TRP A CA 1
ATOM 1053 C C . TRP A 1 132 ? 40.429 8.939 -46.866 1.00 50.28 132 TRP A C 1
ATOM 1055 O O . TRP A 1 132 ? 41.143 8.618 -47.819 1.00 50.28 132 TRP A O 1
ATOM 1065 N N . HIS A 1 133 ? 39.451 9.839 -46.995 1.00 50.69 133 HIS A N 1
ATOM 1066 C CA . HIS A 1 133 ? 39.177 10.540 -48.252 1.00 50.69 133 HIS A CA 1
ATOM 1067 C C . HIS A 1 133 ? 40.071 11.772 -48.486 1.00 50.69 133 HIS A C 1
ATOM 1069 O O . HIS A 1 133 ? 40.209 12.186 -49.637 1.00 50.69 133 HIS A O 1
ATOM 1075 N N . GLU A 1 134 ? 40.736 12.316 -47.459 1.00 48.53 134 GLU A N 1
ATOM 1076 C CA . GLU A 1 134 ? 41.737 13.389 -47.619 1.00 48.53 134 GLU A CA 1
ATOM 1077 C C . GLU A 1 134 ? 43.170 12.875 -47.877 1.00 48.53 134 GLU A C 1
ATOM 1079 O O . GLU A 1 134 ? 44.004 13.611 -48.404 1.00 48.53 134 GLU A O 1
ATOM 1084 N N . ALA A 1 135 ? 43.477 11.604 -47.591 1.00 49.25 135 ALA A N 1
ATOM 1085 C CA . ALA A 1 135 ? 44.849 11.080 -47.634 1.00 49.25 135 ALA A CA 1
ATOM 1086 C C . ALA A 1 135 ? 45.379 10.644 -49.024 1.00 49.25 135 ALA A C 1
ATOM 1088 O O . ALA A 1 135 ? 46.481 10.100 -49.113 1.00 49.25 135 ALA A O 1
ATOM 1089 N N . HIS A 1 136 ? 44.658 10.898 -50.123 1.00 47.38 136 HIS A N 1
ATOM 1090 C CA . HIS A 1 136 ? 45.093 10.541 -51.484 1.00 47.38 136 HIS A CA 1
ATOM 1091 C C . HIS A 1 136 ? 45.281 11.762 -52.403 1.00 47.38 136 HIS A C 1
ATOM 1093 O O . HIS A 1 136 ? 44.695 11.852 -53.476 1.00 47.38 136 HIS A O 1
ATOM 1099 N N . PHE A 1 137 ? 46.165 12.682 -52.008 1.00 48.94 137 PHE A N 1
ATOM 1100 C CA . PHE A 1 137 ? 46.846 13.607 -52.929 1.00 48.94 137 PHE A CA 1
ATOM 1101 C C . PHE A 1 137 ? 48.366 13.576 -52.707 1.00 48.94 137 PHE A C 1
ATOM 1103 O O . PHE A 1 137 ? 49.019 14.602 -52.554 1.00 48.94 137 PHE A O 1
ATOM 1110 N N . PHE A 1 138 ? 48.951 12.380 -52.695 1.00 53.03 138 PHE A N 1
ATOM 1111 C CA . PHE A 1 138 ? 50.352 12.215 -53.075 1.00 53.03 138 PHE A CA 1
ATOM 1112 C C . PHE A 1 138 ? 50.360 11.533 -54.434 1.00 53.03 138 PHE A C 1
ATOM 1114 O O . PHE A 1 138 ? 50.468 10.313 -54.516 1.00 53.03 138 PHE A O 1
ATOM 1121 N N . ASP A 1 139 ? 50.176 12.332 -55.484 1.00 45.72 139 ASP A N 1
ATOM 1122 C CA . ASP A 1 139 ? 50.537 11.908 -56.828 1.00 45.72 139 ASP A CA 1
ATOM 1123 C C . ASP A 1 139 ? 51.752 12.705 -57.296 1.00 45.72 139 ASP A C 1
ATOM 1125 O O . ASP A 1 139 ? 51.865 13.924 -57.134 1.00 45.72 139 ASP A O 1
ATOM 1129 N N . GLU A 1 140 ? 52.693 11.926 -57.795 1.00 51.16 140 GLU A N 1
ATOM 1130 C CA . GLU A 1 140 ? 54.044 12.245 -58.198 1.00 51.16 140 GLU A CA 1
ATOM 1131 C C . GLU A 1 140 ? 54.063 13.354 -59.250 1.00 51.16 140 GLU A C 1
ATOM 1133 O O . GLU A 1 140 ? 53.359 13.236 -60.250 1.00 51.16 140 GLU A O 1
ATOM 1138 N N . LYS A 1 141 ? 54.975 14.334 -59.148 1.00 44.28 141 LYS A N 1
ATOM 1139 C CA . LYS A 1 141 ? 55.649 14.856 -60.349 1.00 44.28 141 LYS A CA 1
ATOM 1140 C C . LYS A 1 141 ? 57.121 15.180 -60.100 1.00 44.28 141 LYS A C 1
ATOM 1142 O O . LYS A 1 141 ? 57.470 15.992 -59.251 1.00 44.28 141 LYS A O 1
ATOM 1147 N N . LYS A 1 142 ? 57.905 14.449 -60.895 1.00 42.66 142 LYS A N 1
ATOM 1148 C CA . LYS A 1 142 ? 59.272 14.658 -61.385 1.00 42.66 142 LYS A CA 1
ATOM 1149 C C . LYS A 1 142 ? 59.697 16.113 -61.540 1.00 42.66 142 LYS A C 1
ATOM 1151 O O . LYS A 1 142 ? 58.859 16.917 -62.003 1.00 42.66 142 LYS A O 1
#

Secondary structure (DSSP, 8-state):
--HHHHHHHHHHHHHHHHHHHHHHHHHHHHHHHH---HHHHHHHHHHHHHHHHHHHHHHHHHHHHHHHHH-HHHHHHHHHHHTHHHHHHHHHHHHHHHHHHHHHHHHHHHHHHHHHHHHHHHHHHHHHHHHHHHS-------